Protein AF-A0A8S3K033-F1 (afdb_monomer_lite)

Secondary structure (DSSP, 8-state):
-EEE-TTT--EEE----------TTHHHHHHHHHHSTTTEEEEEETTEEEEEE-HHHHHHHHHHHHHHHTGGGGG--

Sequence (77 aa):
ASIENPETKKRQWIEWNDYDYDSKDFNDIGRVFDSIEGNTTIGSVGLAKARLMKQYLLIDFATDWMNKNRMKKTQAN

InterPro domains:
  IPR003679 Aminoglycoside N(3)-acetyltransferase-like [PF02522] (8-66)
  IPR028345 Aminoglycoside 3-N-acetyltransferase-like [SSF110710] (8-70)

Organism: NCBI:txid392030

Structure (mmCIF, N/CA/C/O backbone):
data_AF-A0A8S3K033-F1
#
_entry.id   AF-A0A8S3K033-F1
#
loop_
_atom_site.group_PDB
_atom_site.id
_atom_site.type_symbol
_atom_site.label_atom_id
_atom_site.label_alt_id
_atom_site.label_comp_id
_atom_site.label_asym_id
_atom_site.label_entity_id
_atom_site.label_seq_id
_atom_site.pdbx_PDB_ins_code
_atom_site.Cartn_x
_atom_site.Cartn_y
_atom_site.Cartn_z
_atom_site.occupancy
_atom_site.B_iso_or_equiv
_atom_site.auth_seq_id
_atom_site.auth_comp_id
_atom_site.auth_asym_id
_atom_site.auth_atom_id
_atom_site.pdbx_PDB_model_num
ATOM 1 N N . ALA A 1 1 ? -13.800 1.141 19.545 1.00 80.06 1 ALA A N 1
ATOM 2 C CA . ALA A 1 1 ? -13.630 -0.271 19.981 1.00 80.06 1 ALA A CA 1
ATOM 3 C C . ALA A 1 1 ? -13.584 -0.357 21.507 1.00 80.06 1 ALA A C 1
ATOM 5 O O . ALA A 1 1 ? -13.956 0.615 22.146 1.00 80.06 1 ALA A O 1
ATOM 6 N N . SER A 1 2 ? -13.201 -1.488 22.115 1.00 85.00 2 SER A N 1
ATOM 7 C CA . SER A 1 2 ? -13.158 -1.608 23.581 1.00 85.00 2 SER A CA 1
ATOM 8 C C . SER A 1 2 ? -11.733 -1.634 24.126 1.00 85.00 2 SER A C 1
ATOM 10 O O . SER A 1 2 ? -10.930 -2.437 23.649 1.00 85.00 2 SER A O 1
ATOM 12 N N . ILE A 1 3 ? -11.455 -0.846 25.161 1.00 90.19 3 ILE A N 1
ATOM 13 C CA . ILE A 1 3 ? -10.191 -0.889 25.907 1.00 90.19 3 ILE A CA 1
ATOM 14 C C . ILE A 1 3 ? -10.429 -1.475 27.298 1.00 90.19 3 ILE A C 1
ATOM 16 O O . ILE A 1 3 ? -11.534 -1.386 27.836 1.00 90.19 3 ILE A O 1
ATOM 20 N N . GLU A 1 4 ? -9.413 -2.101 27.885 1.00 92.62 4 GLU A N 1
ATOM 21 C CA . GLU A 1 4 ? -9.462 -2.443 29.304 1.00 92.62 4 GLU A CA 1
ATOM 22 C C . GLU A 1 4 ? -9.266 -1.167 30.121 1.00 92.62 4 GLU A C 1
ATOM 24 O O . GLU A 1 4 ? -8.324 -0.408 29.897 1.00 92.62 4 GLU A O 1
ATOM 29 N N . ASN A 1 5 ? -10.175 -0.912 31.056 1.00 89.31 5 ASN A N 1
ATOM 30 C CA . ASN A 1 5 ? -10.008 0.162 32.013 1.00 89.31 5 ASN A CA 1
ATOM 31 C C . ASN A 1 5 ? -8.892 -0.237 33.005 1.00 89.31 5 ASN A C 1
ATOM 33 O O . ASN A 1 5 ? -9.046 -1.239 33.712 1.00 89.31 5 ASN A O 1
ATOM 37 N N . PRO A 1 6 ? -7.780 0.517 33.080 1.00 87.94 6 PRO A N 1
ATOM 38 C CA . PRO A 1 6 ? -6.617 0.121 33.871 1.00 87.94 6 PRO A CA 1
ATOM 39 C C . PRO A 1 6 ? -6.897 0.078 35.379 1.00 87.94 6 PRO A C 1
ATOM 41 O O . PRO A 1 6 ? -6.241 -0.697 36.081 1.00 87.94 6 PRO A O 1
ATOM 44 N N . GLU A 1 7 ? -7.881 0.849 35.850 1.00 88.56 7 GLU A N 1
ATOM 45 C CA . GLU A 1 7 ? -8.290 0.953 37.253 1.00 88.56 7 GLU A CA 1
ATOM 46 C C . GLU A 1 7 ? -9.296 -0.137 37.636 1.00 88.56 7 GLU A C 1
ATOM 48 O O . GLU A 1 7 ? -9.158 -0.774 38.676 1.00 88.56 7 GLU A O 1
ATOM 53 N N . THR A 1 8 ? -10.297 -0.393 36.788 1.00 93.31 8 THR A N 1
ATOM 54 C CA . THR A 1 8 ? -11.386 -1.336 37.108 1.00 93.31 8 THR A CA 1
ATOM 55 C C . THR A 1 8 ? -11.180 -2.746 36.555 1.00 93.31 8 THR A C 1
ATOM 57 O O . THR A 1 8 ? -11.950 -3.641 36.904 1.00 93.31 8 THR A O 1
ATOM 60 N N . LYS A 1 9 ? -10.172 -2.963 35.694 1.00 92.94 9 LYS A N 1
ATOM 61 C CA . LYS A 1 9 ? -9.884 -4.236 34.993 1.00 92.94 9 LYS A CA 1
ATOM 62 C C . LYS A 1 9 ? -11.052 -4.778 34.160 1.00 92.94 9 LYS A C 1
ATOM 64 O O . LYS A 1 9 ? -11.129 -5.967 33.857 1.00 92.94 9 LYS A O 1
ATOM 69 N N . LYS A 1 10 ? -11.998 -3.912 33.787 1.00 94.25 10 LYS A N 1
ATOM 70 C CA . LYS A 1 10 ? -13.161 -4.256 32.956 1.00 94.25 10 LYS A CA 1
ATOM 71 C C . LYS A 1 10 ? -13.014 -3.660 31.561 1.00 94.25 10 LYS A C 1
ATOM 73 O O . LYS A 1 10 ? -12.488 -2.559 31.404 1.00 94.25 10 LYS A O 1
ATOM 78 N N . ARG A 1 11 ? -13.509 -4.364 30.536 1.00 94.62 11 ARG A N 1
ATOM 79 C CA . ARG A 1 11 ? -13.619 -3.804 29.179 1.00 94.62 11 ARG A CA 1
ATOM 80 C C . ARG A 1 11 ? -14.704 -2.731 29.130 1.00 94.62 11 ARG A C 1
ATOM 82 O O . ARG A 1 11 ? -15.815 -2.958 29.599 1.00 94.62 11 ARG A O 1
ATOM 89 N N . GLN A 1 12 ? -14.385 -1.608 28.498 1.00 93.62 12 GLN A N 1
ATOM 90 C CA . GLN A 1 12 ? -15.307 -0.508 28.223 1.00 93.62 12 GLN A CA 1
ATOM 91 C C . GLN A 1 12 ? -15.304 -0.186 26.731 1.00 93.62 12 GLN A C 1
ATOM 93 O O . GLN A 1 12 ? -14.247 -0.204 26.101 1.00 93.62 12 GLN A O 1
ATOM 98 N N . TRP A 1 13 ? -16.478 0.093 26.168 1.00 94.31 13 TRP A N 1
ATOM 99 C CA . TRP A 1 13 ? -16.603 0.607 24.806 1.00 94.31 13 TRP A CA 1
ATOM 100 C C . TRP A 1 13 ? -16.205 2.076 24.770 1.00 94.31 13 TRP A C 1
ATOM 102 O O . TRP A 1 13 ? -16.603 2.844 25.640 1.00 94.31 13 TRP A O 1
ATOM 112 N N . ILE A 1 14 ? -15.424 2.447 23.761 1.00 92.94 14 ILE A N 1
ATOM 113 C CA . ILE A 1 14 ? -15.040 3.828 23.497 1.00 92.94 14 ILE A CA 1
ATOM 114 C C . ILE A 1 14 ? -15.246 4.165 22.020 1.00 92.94 14 ILE A C 1
ATOM 116 O O . ILE A 1 14 ? -15.125 3.306 21.132 1.00 92.94 14 ILE A O 1
ATOM 120 N N . GLU A 1 15 ? -15.534 5.438 21.789 1.00 94.38 15 GLU A N 1
ATOM 121 C CA . GLU A 1 15 ? -15.671 6.047 20.473 1.00 94.38 15 GLU A CA 1
ATOM 122 C C . GLU A 1 15 ? -14.391 6.806 20.125 1.00 94.38 15 GLU A C 1
ATOM 124 O O . GLU A 1 15 ? -13.768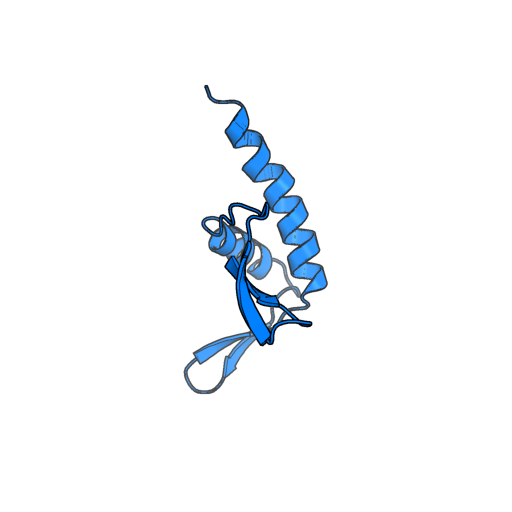 7.428 20.988 1.00 94.38 15 GLU A O 1
ATOM 129 N N . TRP A 1 16 ? -13.979 6.725 18.863 1.00 91.94 16 TRP A N 1
ATOM 130 C CA . TRP A 1 16 ? -12.846 7.475 18.337 1.00 91.94 16 TRP A CA 1
ATOM 131 C C . TRP A 1 16 ? -12.996 7.689 16.834 1.00 91.94 16 TRP A C 1
ATOM 133 O O . TRP A 1 16 ? -13.673 6.917 16.154 1.00 91.94 16 TRP A O 1
ATOM 143 N N . ASN A 1 17 ? -12.316 8.714 16.326 1.00 94.94 17 ASN A N 1
ATOM 144 C CA . ASN A 1 17 ? -12.197 8.958 14.895 1.00 94.94 17 ASN A CA 1
ATOM 145 C C . ASN A 1 17 ? -11.021 8.160 14.330 1.00 94.94 17 ASN A C 1
ATOM 147 O O . ASN A 1 17 ? -9.956 8.102 14.943 1.00 94.94 17 ASN A O 1
ATOM 151 N N . ASP A 1 18 ? -11.221 7.572 13.160 1.00 94.06 18 ASP A N 1
ATOM 152 C CA . ASP A 1 18 ? -10.203 6.848 12.402 1.00 94.06 18 ASP A CA 1
ATOM 153 C C . ASP A 1 18 ? -10.378 7.172 10.914 1.00 94.06 18 ASP A C 1
ATOM 155 O O . ASP A 1 18 ? -11.377 7.779 10.512 1.00 94.06 18 ASP A O 1
ATOM 159 N N . TYR A 1 19 ? -9.410 6.784 10.095 1.00 92.25 19 TYR A N 1
ATOM 160 C CA . TYR A 1 19 ? -9.523 6.920 8.650 1.00 92.25 19 TYR A CA 1
ATOM 161 C C . TYR A 1 19 ? -10.440 5.840 8.067 1.00 92.25 19 TYR A C 1
ATOM 163 O O . TYR A 1 19 ? -10.388 4.676 8.465 1.00 92.25 19 TYR A O 1
ATOM 171 N N . ASP A 1 20 ? -11.238 6.212 7.064 1.00 93.00 20 ASP A N 1
ATOM 172 C CA . ASP A 1 20 ? -11.905 5.241 6.193 1.00 93.00 20 ASP A CA 1
ATOM 173 C C . ASP A 1 20 ? -10.885 4.717 5.171 1.00 93.00 20 ASP A C 1
ATOM 175 O O . ASP A 1 20 ? -10.632 5.324 4.127 1.00 93.00 20 ASP A O 1
ATOM 179 N N . TYR A 1 21 ? -10.184 3.647 5.541 1.00 92.69 21 TYR A N 1
ATOM 180 C CA . TYR A 1 21 ? -9.088 3.104 4.745 1.00 92.69 21 TYR A CA 1
ATOM 181 C C . TYR A 1 21 ? -9.592 2.522 3.411 1.00 92.69 21 TYR A C 1
ATOM 183 O O . TYR A 1 21 ? -10.241 1.478 3.382 1.00 92.69 21 TYR A O 1
ATOM 191 N N . ASP A 1 22 ? -9.203 3.141 2.289 1.00 92.62 22 ASP A N 1
ATOM 192 C CA . ASP A 1 22 ? -9.446 2.625 0.933 1.00 92.62 22 ASP A CA 1
ATOM 193 C C . ASP A 1 22 ? -8.151 2.093 0.294 1.00 92.62 22 ASP A C 1
ATOM 195 O O . ASP A 1 22 ? -7.190 2.840 0.069 1.00 92.62 22 ASP A O 1
ATOM 199 N N . SER A 1 23 ? -8.147 0.793 -0.013 1.00 95.94 23 SER A N 1
ATOM 200 C CA . SER A 1 23 ? -7.028 0.058 -0.619 1.00 95.94 23 SER A CA 1
ATOM 201 C C . SER A 1 23 ? -7.239 -0.306 -2.096 1.00 95.94 23 SER A C 1
ATOM 203 O O . SER A 1 23 ? -6.409 -1.007 -2.678 1.00 95.94 23 SER A O 1
ATOM 205 N N . LYS A 1 24 ? -8.323 0.158 -2.738 1.00 96.06 24 LYS A N 1
ATOM 206 C CA . LYS A 1 24 ? -8.693 -0.245 -4.112 1.00 96.06 24 LYS A CA 1
ATOM 207 C C . LYS A 1 24 ? -7.606 0.012 -5.159 1.00 96.06 24 LYS A C 1
ATOM 209 O O . LYS A 1 24 ? -7.472 -0.767 -6.097 1.00 96.06 24 LYS A O 1
ATOM 214 N N . ASP A 1 25 ? -6.838 1.085 -5.011 1.00 96.25 25 ASP A N 1
ATOM 215 C CA . ASP A 1 25 ? -5.788 1.504 -5.947 1.00 96.25 25 ASP A CA 1
ATOM 216 C C . ASP A 1 25 ? -4.380 1.010 -5.562 1.00 96.25 25 ASP A C 1
ATOM 218 O O . ASP A 1 25 ? -3.419 1.263 -6.290 1.00 96.25 25 ASP A O 1
ATOM 222 N N . PHE A 1 26 ? -4.232 0.236 -4.479 1.00 97.25 26 PHE A N 1
ATOM 223 C CA . PHE A 1 26 ? -2.925 -0.275 -4.045 1.00 97.25 26 PHE A CA 1
ATOM 224 C C . PHE A 1 26 ? -2.282 -1.189 -5.091 1.00 97.25 26 PHE A C 1
ATOM 226 O O . PHE A 1 26 ? -1.065 -1.164 -5.270 1.00 97.25 26 PHE A O 1
ATOM 233 N N . ASN A 1 27 ? -3.086 -1.956 -5.832 1.00 97.75 27 ASN A N 1
ATOM 234 C CA . ASN A 1 27 ? -2.583 -2.781 -6.931 1.00 97.75 27 ASN A CA 1
ATOM 235 C C . ASN A 1 27 ? -2.056 -1.935 -8.100 1.00 97.75 27 ASN A C 1
ATOM 237 O O . ASN A 1 27 ? -1.068 -2.315 -8.726 1.00 97.75 27 ASN A O 1
ATOM 241 N N . ASP A 1 28 ? -2.682 -0.792 -8.391 1.00 97.81 28 ASP A N 1
ATOM 242 C CA . ASP A 1 28 ? -2.215 0.115 -9.441 1.00 97.81 28 ASP A CA 1
ATOM 243 C C . ASP A 1 28 ? -0.924 0.819 -9.017 1.00 97.81 28 ASP A C 1
ATOM 245 O O . ASP A 1 28 ? 0.033 0.849 -9.791 1.00 97.81 28 ASP A O 1
ATOM 249 N N . ILE A 1 29 ? -0.864 1.298 -7.770 1.00 98.12 29 ILE A N 1
ATOM 250 C CA . ILE A 1 29 ? 0.350 1.865 -7.167 1.00 98.12 29 ILE A CA 1
ATOM 251 C C . ILE A 1 29 ? 1.489 0.844 -7.229 1.00 98.12 29 ILE A C 1
ATOM 253 O O . ILE A 1 29 ? 2.557 1.150 -7.755 1.00 98.12 29 ILE A O 1
ATOM 257 N N . GLY A 1 30 ? 1.248 -0.383 -6.757 1.00 97.75 30 GLY A N 1
ATOM 258 C CA . GLY A 1 30 ? 2.237 -1.459 -6.765 1.00 97.75 30 GLY A CA 1
ATOM 259 C C . GLY A 1 30 ? 2.714 -1.813 -8.173 1.00 97.75 30 GLY A C 1
ATOM 260 O O . GLY A 1 30 ? 3.910 -1.974 -8.388 1.00 97.75 30 GLY A O 1
ATOM 261 N N . ARG A 1 31 ? 1.807 -1.859 -9.161 1.00 97.75 31 ARG A N 1
ATOM 262 C CA . ARG A 1 31 ? 2.162 -2.128 -10.564 1.00 97.75 31 ARG A CA 1
ATOM 263 C C . ARG A 1 31 ? 3.082 -1.053 -11.142 1.00 97.75 31 ARG A C 1
ATOM 265 O O . ARG A 1 31 ? 4.030 -1.393 -11.843 1.00 97.75 31 ARG A O 1
ATOM 272 N N . VAL A 1 32 ? 2.807 0.225 -10.875 1.00 97.94 32 VAL A N 1
ATOM 273 C CA . VAL A 1 32 ? 3.662 1.317 -11.363 1.00 97.94 32 VAL A CA 1
ATOM 274 C C . VAL A 1 32 ? 4.994 1.323 -10.616 1.00 97.94 32 VAL A C 1
ATOM 276 O O . VAL A 1 32 ? 6.037 1.446 -11.251 1.00 97.94 32 VAL A O 1
ATOM 279 N N . PHE A 1 33 ? 4.985 1.117 -9.300 1.00 98.31 33 PHE A N 1
ATOM 280 C CA . PHE A 1 33 ? 6.206 1.050 -8.501 1.00 98.31 33 PHE A CA 1
ATOM 281 C C . PHE A 1 33 ? 7.137 -0.089 -8.948 1.00 98.31 33 PHE A C 1
ATOM 283 O O . PHE A 1 33 ? 8.325 0.147 -9.148 1.00 98.31 33 PHE A O 1
ATOM 290 N N . ASP A 1 34 ? 6.587 -1.283 -9.202 1.00 97.50 34 ASP A N 1
ATOM 291 C CA . ASP A 1 34 ? 7.320 -2.451 -9.714 1.00 97.50 34 ASP A CA 1
ATOM 292 C C . ASP A 1 34 ? 7.932 -2.214 -11.108 1.00 97.50 34 ASP A C 1
ATOM 294 O O . ASP A 1 34 ? 8.890 -2.890 -11.475 1.00 97.50 34 ASP A O 1
ATOM 298 N N . SER A 1 35 ? 7.384 -1.281 -11.898 1.00 97.00 35 SER A N 1
ATOM 299 C CA . SER A 1 35 ? 7.902 -0.955 -13.235 1.00 97.00 35 SER A CA 1
ATOM 300 C C . SER A 1 35 ? 9.125 -0.033 -13.218 1.00 97.00 35 SER A C 1
ATOM 302 O O . SER A 1 35 ? 9.801 0.100 -14.237 1.00 97.00 35 SER A O 1
ATOM 304 N N . ILE A 1 36 ? 9.414 0.604 -12.079 1.00 97.19 36 ILE A N 1
ATOM 305 C CA . ILE A 1 36 ? 10.568 1.489 -11.922 1.00 97.19 36 ILE A CA 1
ATOM 306 C C . ILE A 1 36 ? 11.798 0.632 -11.617 1.00 97.19 36 ILE A C 1
ATOM 308 O O . ILE A 1 36 ? 11.837 -0.105 -10.628 1.00 97.19 36 ILE A O 1
ATOM 312 N N . GLU A 1 37 ? 12.816 0.733 -12.469 1.00 95.88 37 GLU A N 1
ATOM 313 C CA . GLU A 1 37 ? 14.049 -0.037 -12.322 1.00 95.88 37 GLU A CA 1
ATOM 314 C C . GLU A 1 37 ? 14.705 0.211 -10.952 1.00 95.88 37 GLU A C 1
ATOM 316 O O . GLU A 1 37 ? 14.868 1.347 -10.511 1.00 95.88 37 GLU A O 1
ATOM 321 N N . GLY A 1 38 ? 15.058 -0.874 -10.259 1.00 95.44 38 GLY A N 1
ATOM 322 C CA . GLY A 1 38 ? 15.709 -0.828 -8.947 1.00 95.44 38 GLY A CA 1
ATOM 323 C C . GLY A 1 38 ? 14.777 -0.667 -7.737 1.00 95.44 38 GLY A C 1
ATOM 324 O O . GLY A 1 38 ? 15.244 -0.826 -6.609 1.00 95.44 38 GLY A O 1
ATOM 325 N N . ASN A 1 39 ? 13.475 -0.420 -7.929 1.00 97.44 39 ASN A N 1
ATOM 326 C CA . ASN A 1 39 ? 12.539 -0.224 -6.812 1.00 97.44 39 ASN A CA 1
ATOM 327 C C . ASN A 1 39 ? 12.061 -1.530 -6.158 1.00 97.44 39 ASN A C 1
ATOM 329 O O . ASN A 1 39 ? 11.892 -1.578 -4.934 1.00 97.44 39 ASN A O 1
ATOM 333 N N . THR A 1 40 ? 11.892 -2.594 -6.948 1.00 98.19 40 THR A N 1
ATOM 334 C CA . THR A 1 40 ? 11.450 -3.908 -6.461 1.00 98.19 40 THR A CA 1
ATOM 335 C C . THR A 1 40 ? 12.367 -5.014 -6.973 1.00 98.19 40 THR A C 1
ATOM 337 O O . THR A 1 40 ? 12.604 -5.145 -8.170 1.00 98.19 40 THR A O 1
ATOM 340 N N . THR A 1 41 ? 12.830 -5.882 -6.071 1.00 98.12 41 THR A N 1
ATOM 341 C CA . THR A 1 41 ? 13.398 -7.187 -6.436 1.00 98.12 41 THR A CA 1
ATOM 342 C C . THR A 1 41 ? 12.285 -8.230 -6.434 1.00 98.12 41 THR A C 1
ATOM 344 O O . THR A 1 41 ? 11.659 -8.465 -5.399 1.00 98.12 41 THR A O 1
ATOM 347 N N . ILE A 1 42 ? 12.029 -8.858 -7.583 1.00 97.00 42 ILE A N 1
ATOM 348 C CA . ILE A 1 42 ? 11.002 -9.897 -7.743 1.00 97.00 42 ILE A CA 1
ATOM 349 C C . ILE A 1 42 ? 11.685 -11.258 -7.864 1.00 97.00 42 ILE A C 1
ATOM 351 O O . ILE A 1 42 ? 12.583 -11.434 -8.682 1.00 97.00 42 ILE A O 1
ATOM 355 N N . GLY A 1 43 ? 11.237 -12.231 -7.076 1.00 97.06 43 GLY A N 1
ATOM 356 C CA . GLY A 1 43 ? 11.785 -13.586 -7.088 1.00 97.06 43 GLY A CA 1
ATOM 357 C C . GLY A 1 43 ? 10.816 -14.605 -6.506 1.00 97.06 43 GLY A C 1
ATOM 358 O O . GLY A 1 43 ? 9.623 -14.328 -6.374 1.00 97.06 43 GLY A O 1
ATOM 359 N N . SER A 1 44 ? 11.333 -15.774 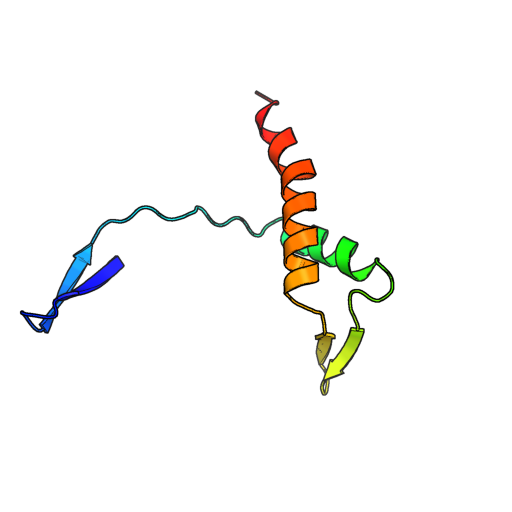-6.139 1.00 98.25 44 SER A N 1
ATOM 360 C CA . SER A 1 44 ? 10.547 -16.840 -5.516 1.00 98.25 44 SER A CA 1
ATOM 361 C C . SER A 1 44 ? 11.055 -17.150 -4.114 1.00 98.25 44 SER A C 1
ATOM 363 O O . SER A 1 44 ? 12.261 -17.235 -3.890 1.00 98.25 44 SER A O 1
ATOM 365 N N . VAL A 1 45 ? 10.130 -17.360 -3.181 1.00 98.00 45 VAL A N 1
ATOM 366 C CA . VAL A 1 45 ? 10.403 -17.941 -1.861 1.00 98.00 45 VAL A CA 1
ATOM 367 C C . VAL A 1 45 ? 9.609 -19.241 -1.784 1.00 98.00 45 VAL A C 1
ATOM 369 O O . VAL A 1 45 ? 8.381 -19.230 -1.696 1.00 98.00 45 VAL A O 1
ATOM 372 N N . GLY A 1 46 ? 10.304 -20.374 -1.912 1.00 96.88 46 GLY A N 1
ATOM 373 C CA . GLY A 1 46 ? 9.651 -21.655 -2.184 1.00 96.88 46 GLY A CA 1
ATOM 374 C C . GLY A 1 46 ? 8.851 -21.591 -3.490 1.00 96.88 46 GLY A C 1
ATOM 375 O O . GLY A 1 46 ? 9.388 -21.213 -4.529 1.00 96.88 46 GLY A O 1
ATOM 376 N N . LEU A 1 47 ? 7.557 -21.924 -3.427 1.00 97.56 47 LEU A N 1
ATOM 377 C CA . LEU A 1 47 ? 6.636 -21.856 -4.571 1.00 97.56 47 LEU A CA 1
ATOM 378 C C . LEU A 1 47 ? 5.970 -20.477 -4.757 1.00 97.56 47 LEU A C 1
ATOM 380 O O . LEU A 1 47 ? 5.245 -20.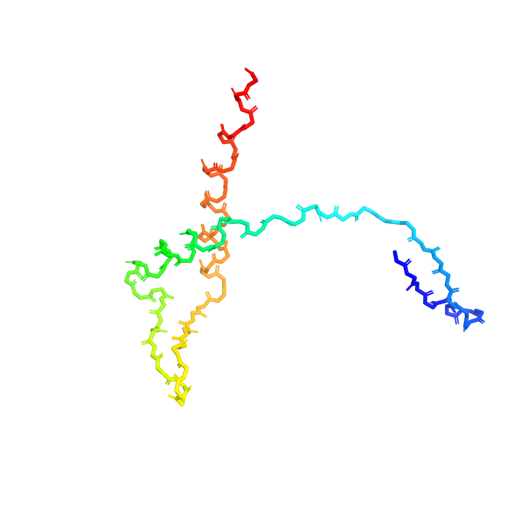279 -5.730 1.00 97.56 47 LEU A O 1
ATOM 384 N N . ALA A 1 48 ? 6.173 -19.526 -3.840 1.00 97.94 48 ALA A N 1
ATOM 385 C CA . ALA A 1 48 ? 5.491 -18.234 -3.871 1.00 97.94 48 ALA A CA 1
ATOM 386 C C . ALA A 1 48 ? 6.299 -17.171 -4.627 1.00 97.94 48 ALA A C 1
ATOM 388 O O . ALA A 1 48 ? 7.490 -16.993 -4.369 1.00 97.94 48 ALA A O 1
ATOM 389 N N . LYS A 1 49 ? 5.630 -16.397 -5.493 1.00 97.56 49 LYS A N 1
ATOM 390 C CA . LYS A 1 49 ? 6.200 -15.179 -6.087 1.00 97.56 49 LYS A CA 1
ATOM 391 C C . LYS A 1 49 ? 6.283 -14.084 -5.022 1.00 97.56 49 LYS A C 1
ATOM 393 O O . LYS A 1 49 ? 5.257 -13.619 -4.528 1.00 97.56 49 LYS A O 1
ATOM 398 N N . ALA A 1 50 ? 7.497 -13.659 -4.700 1.00 98.00 50 ALA A N 1
ATOM 399 C CA . ALA A 1 50 ? 7.801 -12.693 -3.655 1.00 98.00 50 ALA A CA 1
ATOM 400 C C . ALA A 1 50 ? 8.347 -11.378 -4.229 1.00 98.00 50 ALA A C 1
ATOM 402 O O . ALA A 1 50 ? 8.866 -11.326 -5.348 1.00 98.00 50 ALA A O 1
ATOM 403 N N . ARG A 1 51 ? 8.223 -10.310 -3.435 1.00 98.12 51 ARG A N 1
ATOM 404 C CA . ARG A 1 51 ? 8.743 -8.971 -3.726 1.00 98.12 51 ARG A CA 1
ATOM 405 C C . ARG A 1 51 ? 9.504 -8.452 -2.516 1.00 98.12 51 ARG A C 1
ATOM 407 O O . ARG A 1 51 ? 8.989 -8.524 -1.404 1.00 98.12 51 ARG A O 1
ATOM 414 N N . LEU A 1 52 ? 10.690 -7.904 -2.748 1.00 98.31 52 LEU A N 1
ATOM 415 C CA . LEU A 1 52 ? 11.472 -7.185 -1.748 1.00 98.31 52 LEU A CA 1
ATOM 416 C C . LEU A 1 52 ? 11.672 -5.743 -2.212 1.00 98.31 52 LEU A C 1
ATOM 418 O O . LEU A 1 52 ? 12.091 -5.504 -3.343 1.00 98.31 52 LEU A O 1
ATOM 422 N N . MET A 1 53 ? 11.376 -4.793 -1.331 1.00 98.25 53 MET A N 1
ATOM 423 C CA . MET A 1 53 ? 11.461 -3.359 -1.601 1.00 98.25 53 MET A CA 1
ATOM 424 C C . MET A 1 53 ? 11.769 -2.589 -0.317 1.00 98.25 53 MET A C 1
ATOM 426 O O . MET A 1 53 ? 11.515 -3.071 0.789 1.00 98.25 53 MET A O 1
ATOM 430 N N . LYS A 1 54 ? 12.301 -1.372 -0.458 1.00 98.44 54 LYS A N 1
ATOM 431 C CA . LYS A 1 54 ? 12.495 -0.456 0.671 1.00 98.44 54 LYS A CA 1
ATOM 432 C C . LYS A 1 54 ? 11.177 0.252 0.967 1.00 98.44 54 LYS A C 1
ATOM 434 O O . LYS A 1 54 ? 10.661 0.962 0.109 1.00 98.44 54 LYS A O 1
ATOM 439 N N . GLN A 1 55 ? 10.657 0.090 2.182 1.00 98.25 55 GLN A N 1
ATOM 440 C CA . GLN A 1 55 ? 9.348 0.632 2.555 1.00 98.25 55 GLN A CA 1
ATOM 441 C C . GLN A 1 55 ? 9.253 2.149 2.347 1.00 98.25 55 GLN A C 1
ATOM 443 O O . GLN A 1 55 ? 8.267 2.607 1.786 1.00 98.25 55 GLN A O 1
ATOM 448 N N . TYR A 1 56 ? 10.273 2.919 2.744 1.00 98.31 56 TYR A N 1
ATOM 449 C CA . TYR A 1 56 ? 10.235 4.379 2.600 1.00 98.31 56 TYR A CA 1
ATOM 450 C C . TYR A 1 56 ? 10.077 4.814 1.133 1.00 98.31 56 TYR A C 1
ATOM 452 O O . TYR A 1 56 ? 9.247 5.666 0.851 1.00 98.31 56 TYR A O 1
ATOM 460 N N . LEU A 1 57 ? 10.757 4.147 0.186 1.00 98.25 57 LEU A N 1
ATOM 461 C CA . LEU A 1 57 ? 10.613 4.442 -1.246 1.00 98.25 57 LEU A CA 1
ATOM 462 C C . LEU A 1 57 ? 9.194 4.169 -1.751 1.00 98.25 57 LEU A C 1
ATOM 464 O O . LEU A 1 57 ? 8.664 4.950 -2.538 1.00 98.25 57 LEU A O 1
ATOM 468 N N . LEU A 1 58 ? 8.574 3.073 -1.300 1.00 98.31 58 LEU A N 1
ATOM 469 C CA . LEU A 1 58 ? 7.188 2.765 -1.652 1.00 98.31 58 LEU A CA 1
ATOM 470 C C . LEU A 1 58 ? 6.230 3.821 -1.089 1.00 98.31 58 LEU A C 1
ATOM 472 O O . LEU A 1 58 ? 5.317 4.236 -1.795 1.00 98.31 58 LEU A O 1
ATOM 476 N N . ILE A 1 59 ? 6.420 4.242 0.165 1.00 98.25 59 ILE A N 1
ATOM 477 C CA . ILE A 1 59 ? 5.538 5.212 0.826 1.00 98.25 59 ILE A CA 1
ATOM 478 C C . ILE A 1 59 ? 5.658 6.600 0.191 1.00 98.25 59 ILE A C 1
ATOM 480 O O . ILE A 1 59 ? 4.625 7.215 -0.081 1.00 98.25 59 ILE A O 1
ATOM 484 N N . ASP A 1 60 ? 6.873 7.060 -0.113 1.00 98.38 60 AS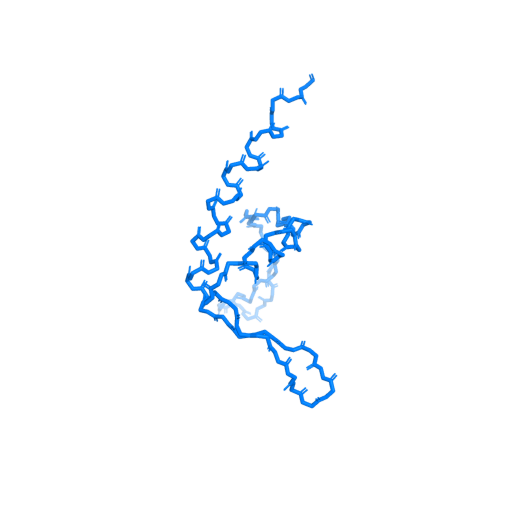P A N 1
ATOM 485 C CA . ASP A 1 60 ? 7.097 8.336 -0.804 1.00 98.38 60 ASP A CA 1
ATOM 486 C C . ASP A 1 60 ? 6.407 8.324 -2.177 1.00 98.38 60 ASP A C 1
ATOM 488 O O . ASP A 1 60 ? 5.592 9.196 -2.491 1.00 98.38 60 ASP A O 1
ATOM 492 N N . PHE A 1 61 ? 6.638 7.264 -2.961 1.00 98.25 61 PHE A N 1
ATOM 493 C CA . PHE A 1 61 ? 6.000 7.084 -4.263 1.00 98.25 61 PHE A CA 1
ATOM 494 C C . PHE A 1 61 ? 4.469 7.024 -4.167 1.00 98.25 61 PHE A C 1
ATOM 496 O O . PHE A 1 61 ? 3.766 7.692 -4.929 1.00 98.25 61 PHE A O 1
ATOM 50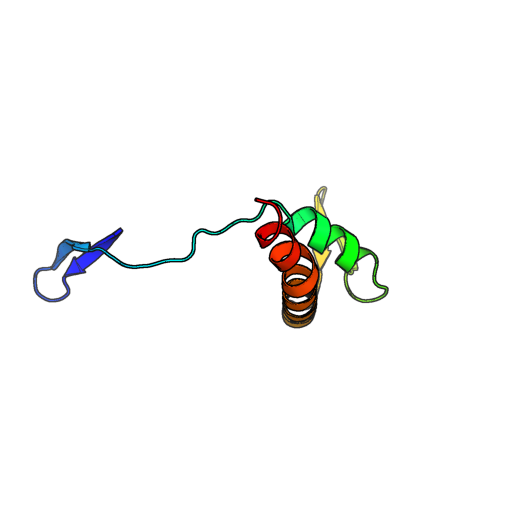3 N N . ALA A 1 62 ? 3.936 6.220 -3.244 1.00 97.69 62 ALA A N 1
ATOM 504 C CA . ALA A 1 62 ? 2.500 6.025 -3.085 1.00 97.69 62 ALA A CA 1
ATOM 505 C C . ALA A 1 62 ? 1.803 7.323 -2.663 1.00 97.69 62 ALA A C 1
ATOM 507 O O . ALA A 1 62 ? 0.723 7.621 -3.170 1.00 97.69 62 ALA A O 1
ATOM 508 N N . THR A 1 63 ? 2.427 8.116 -1.790 1.00 97.00 63 THR A N 1
ATOM 509 C CA . THR A 1 63 ? 1.900 9.414 -1.348 1.00 97.00 63 THR A CA 1
ATOM 510 C C . THR A 1 63 ? 1.773 10.378 -2.526 1.00 97.00 63 THR A C 1
ATOM 512 O O . THR A 1 63 ? 0.693 10.922 -2.770 1.00 97.00 63 THR A O 1
ATOM 515 N N . ASP A 1 64 ? 2.828 10.515 -3.331 1.00 96.62 64 ASP A N 1
ATOM 516 C CA . ASP A 1 64 ? 2.811 11.346 -4.537 1.00 96.62 64 ASP A CA 1
ATOM 517 C C . ASP A 1 64 ? 1.793 10.864 -5.572 1.00 96.62 64 ASP A C 1
ATOM 519 O O . ASP A 1 64 ? 1.091 11.665 -6.200 1.00 96.62 64 ASP A O 1
ATOM 523 N N . TRP A 1 65 ? 1.698 9.548 -5.760 1.00 96.88 65 TRP A N 1
ATOM 524 C CA . TRP A 1 65 ? 0.730 8.949 -6.666 1.00 96.88 65 TRP A CA 1
ATOM 525 C C . TRP A 1 65 ? -0.701 9.238 -6.203 1.00 96.88 65 TRP A C 1
ATOM 527 O O . TRP A 1 65 ? -1.520 9.710 -6.995 1.00 96.88 65 TRP A O 1
ATOM 537 N N . MET A 1 66 ? -1.006 9.023 -4.923 1.00 95.62 66 MET A N 1
ATOM 538 C CA . MET A 1 66 ? -2.336 9.259 -4.358 1.00 95.62 66 MET A CA 1
ATOM 539 C C . MET A 1 66 ? -2.725 10.738 -4.441 1.00 95.62 66 MET A C 1
ATOM 541 O O . MET A 1 66 ? -3.835 11.039 -4.882 1.00 95.62 66 MET A O 1
ATOM 545 N N . ASN A 1 67 ? -1.805 11.661 -4.145 1.00 94.62 67 ASN A N 1
ATOM 546 C CA . ASN A 1 67 ? -2.034 13.104 -4.282 1.00 94.62 67 ASN A CA 1
ATOM 547 C C . ASN A 1 67 ? -2.421 13.504 -5.715 1.00 94.62 67 ASN A C 1
ATOM 549 O O . ASN A 1 67 ? -3.293 14.347 -5.917 1.00 94.62 67 ASN A O 1
ATOM 553 N N . LYS A 1 68 ? -1.820 12.874 -6.730 1.00 93.75 68 LYS A N 1
ATOM 554 C CA . LYS A 1 68 ? -2.105 13.167 -8.146 1.00 93.75 68 LYS A CA 1
ATOM 555 C C . LYS A 1 68 ? -3.399 12.526 -8.656 1.00 93.75 68 LYS A C 1
ATOM 557 O O . LYS A 1 68 ? -4.051 13.096 -9.534 1.00 93.75 68 LYS A O 1
ATOM 562 N N . ASN A 1 69 ? -3.751 11.343 -8.150 1.00 93.06 69 ASN A N 1
ATOM 563 C CA . ASN A 1 69 ? -4.799 10.496 -8.732 1.00 93.06 69 ASN A CA 1
ATOM 564 C C . ASN A 1 69 ? -6.110 10.484 -7.932 1.00 93.06 69 ASN A C 1
ATOM 566 O O . ASN A 1 69 ? -7.181 10.403 -8.534 1.00 93.06 69 ASN A O 1
ATOM 570 N N . ARG A 1 70 ? -6.061 10.602 -6.598 1.00 91.00 70 ARG A N 1
ATOM 571 C CA . ARG A 1 70 ? -7.267 10.633 -5.750 1.00 91.00 70 ARG A CA 1
ATOM 572 C C . ARG A 1 70 ? -7.906 12.021 -5.717 1.00 91.00 70 ARG A C 1
ATOM 574 O O . ARG A 1 70 ? -9.123 12.125 -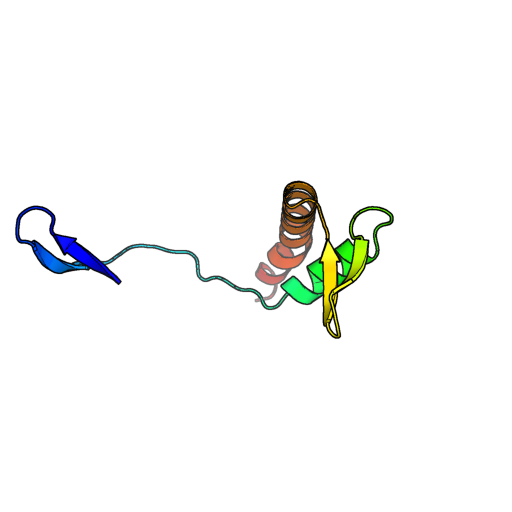5.818 1.00 91.00 70 ARG A O 1
ATOM 581 N N . MET A 1 71 ? -7.100 13.086 -5.696 1.00 72.31 71 MET A N 1
ATOM 582 C CA . MET A 1 71 ? -7.594 14.472 -5.623 1.00 72.31 71 MET A CA 1
ATOM 583 C C . MET A 1 71 ? -8.411 14.905 -6.852 1.00 72.31 71 MET A C 1
ATOM 585 O O . MET A 1 71 ? -9.251 15.793 -6.748 1.00 72.31 71 MET A O 1
ATOM 589 N N . LYS A 1 72 ? -8.224 14.258 -8.012 1.00 58.50 72 LYS A N 1
ATOM 590 C CA . LYS A 1 72 ? -9.010 14.540 -9.228 1.00 58.50 72 LYS A CA 1
ATOM 591 C C . LYS A 1 72 ? -10.443 13.999 -9.179 1.00 58.50 72 LYS A C 1
ATOM 593 O O . LYS A 1 72 ? -11.281 14.467 -9.942 1.00 58.50 72 LYS A O 1
ATOM 598 N N . LYS A 1 73 ? -10.745 13.026 -8.308 1.00 52.84 73 LYS A N 1
ATOM 599 C CA . LYS A 1 73 ? -12.088 12.422 -8.222 1.00 52.84 73 LYS A CA 1
ATOM 600 C C . LYS A 1 73 ? -13.106 13.300 -7.485 1.00 52.84 73 LYS A C 1
ATOM 602 O O . LYS A 1 73 ? -14.297 13.086 -7.654 1.00 52.84 73 LYS A O 1
ATOM 607 N N . THR A 1 74 ? -12.665 14.310 -6.736 1.00 50.38 74 THR A N 1
ATOM 608 C CA . THR A 1 74 ? -13.543 15.181 -5.928 1.00 50.38 74 THR A CA 1
ATOM 609 C C . THR A 1 74 ? -14.169 16.342 -6.728 1.00 50.38 74 THR A C 1
ATOM 611 O O . THR A 1 74 ? -14.921 17.133 -6.173 1.00 50.38 74 THR A O 1
ATOM 614 N N . GLN A 1 75 ? -13.893 16.467 -8.035 1.00 44.38 75 GLN A N 1
ATOM 615 C CA . GLN A 1 75 ? -14.409 17.549 -8.900 1.00 44.38 75 GLN A CA 1
ATOM 616 C C . GLN A 1 75 ? -15.409 17.100 -9.979 1.00 44.38 75 GLN A C 1
ATOM 618 O O . GLN A 1 75 ? -15.726 17.878 -10.874 1.00 44.38 75 GLN A O 1
ATOM 623 N N . ALA A 1 76 ? -15.937 15.880 -9.893 1.00 43.66 76 ALA A N 1
ATOM 624 C CA . ALA A 1 76 ? -17.070 15.446 -10.707 1.00 43.66 76 ALA A CA 1
ATOM 625 C C . ALA A 1 76 ? -18.296 15.266 -9.799 1.00 43.66 76 ALA A C 1
ATOM 627 O O . ALA A 1 76 ? -18.477 14.198 -9.215 1.00 43.66 76 ALA A O 1
ATOM 628 N N . ASN A 1 77 ? -19.077 16.342 -9.660 1.00 35.09 77 ASN A N 1
ATOM 629 C CA . ASN A 1 77 ? -20.466 16.320 -9.187 1.00 35.09 77 ASN A CA 1
ATOM 630 C C . ASN A 1 77 ? -21.403 16.305 -10.393 1.00 35.09 77 ASN A C 1
ATOM 632 O O . ASN A 1 77 ? -21.084 17.024 -11.368 1.00 35.09 77 ASN A O 1
#

Foldseek 3Di:
DWDQDPVPRDIDDDDDDDDPDDCPCVVVLVVVQVVDPPAWDWDDDPPDTDIDGDPVVSVVSVVVVCVVPVVVVVPDD

pLDDT: mean 91.38, std 13.6, range [35.09, 98.44]

Radius of gyration: 19.51 Å; chains: 1; bounding box: 36×39×50 Å